Protein AF-F9UBB1-F1 (afdb_monomer_lite)

Foldseek 3Di:
DDDDPVRLVVVLVVDDAPVNLLSCCCVQFVDDSVQSVPFDPVQQDPPQQWGWRACPDPRDIDITGHDPVSSVSSVVVVD

Radius of gyration: 12.77 Å; chains: 1; bounding box: 33×28×31 Å

pLDDT: mean 91.12, std 6.45, range [61.88, 96.94]

Organism: NCBI:txid768671

InterPro domains:
  IPR002104 Integrase, catalytic domain [PF00589] (6-72)
  IPR002104 Integrase, catalytic domain [PS51898] (1-79)
  IPR011010 DNA breaking-rejoining enzyme, catalytic core [SSF56349] (2-77)
  IPR013762 Integrase-like, catalytic domain superfamily [G3DSA:1.10.443.10] (1-79)

Structure (mmCIF, N/CA/C/O backbone):
data_AF-F9UBB1-F1
#
_entry.id   AF-F9UBB1-F1
#
loop_
_atom_site.group_PDB
_atom_site.id
_atom_site.type_symbol
_atom_site.label_atom_id
_atom_site.label_alt_id
_atom_site.label_comp_id
_atom_site.label_asym_id
_atom_site.label_entity_id
_atom_site.label_seq_id
_atom_site.pdbx_PDB_ins_code
_atom_site.Cartn_x
_atom_site.Cartn_y
_atom_site.Cartn_z
_atom_site.occupancy
_atom_site.B_iso_or_equiv
_atom_site.auth_seq_id
_atom_site.auth_comp_id
_atom_site.auth_asym_id
_atom_site.auth_atom_id
_atom_site.pdbx_PDB_model_num
ATOM 1 N N . MET A 1 1 ? 0.404 14.795 13.465 1.00 61.88 1 MET A N 1
ATOM 2 C CA . MET A 1 1 ? -0.764 14.089 14.033 1.00 61.88 1 MET A CA 1
ATOM 3 C C . MET A 1 1 ? -1.001 12.838 13.209 1.00 61.88 1 MET A C 1
ATOM 5 O O . MET A 1 1 ? -0.866 12.912 11.995 1.00 61.88 1 MET A O 1
ATOM 9 N N . VAL A 1 2 ? -1.272 11.706 13.852 1.00 85.50 2 VAL A N 1
ATOM 10 C CA . VAL A 1 2 ? -1.587 10.429 13.191 1.00 85.50 2 VAL A CA 1
ATOM 11 C C . VAL A 1 2 ? -2.949 9.986 13.711 1.00 85.50 2 VAL A C 1
ATOM 13 O O . VAL A 1 2 ? -3.187 10.100 14.911 1.00 85.50 2 VAL A O 1
ATOM 16 N N . LEU A 1 3 ? -3.829 9.522 12.821 1.00 90.00 3 LEU A N 1
ATOM 17 C CA . LEU A 1 3 ? -5.139 8.991 13.200 1.00 90.00 3 LEU A CA 1
ATOM 18 C C . LEU A 1 3 ? -4.976 7.685 13.986 1.00 90.00 3 LEU A C 1
ATOM 20 O O . LEU A 1 3 ? -4.146 6.835 13.649 1.00 90.00 3 LEU A O 1
ATOM 24 N N . SER A 1 4 ? -5.793 7.499 15.015 1.00 95.12 4 SER A N 1
ATOM 25 C CA . SER A 1 4 ? -5.924 6.221 15.706 1.00 95.12 4 SER A CA 1
ATOM 26 C C . SER A 1 4 ? -6.551 5.166 14.789 1.00 95.12 4 SER A C 1
ATOM 28 O O . SER A 1 4 ? -7.252 5.472 13.824 1.00 95.12 4 SER A O 1
ATOM 30 N N . ARG A 1 5 ? -6.353 3.884 15.117 1.00 92.31 5 ARG A N 1
ATOM 31 C CA . ARG A 1 5 ? -6.963 2.775 14.360 1.00 92.31 5 ARG A CA 1
ATOM 32 C C . ARG A 1 5 ? -8.492 2.879 14.293 1.00 92.31 5 ARG A C 1
ATOM 34 O O . ARG A 1 5 ? -9.069 2.546 13.266 1.00 92.31 5 ARG A O 1
ATOM 41 N N . GLY A 1 6 ? -9.128 3.356 15.366 1.00 96.00 6 GLY A N 1
ATOM 42 C CA . GLY A 1 6 ? -10.578 3.548 15.413 1.00 96.00 6 GLY A CA 1
ATOM 43 C C . GLY A 1 6 ? -11.061 4.673 14.496 1.00 96.00 6 GLY A C 1
ATOM 44 O O . GLY A 1 6 ? -12.082 4.522 13.835 1.00 96.00 6 GLY A O 1
ATOM 45 N N . GLU A 1 7 ? -10.314 5.774 14.399 1.00 95.06 7 GLU A N 1
ATOM 46 C CA . GLU A 1 7 ? -10.638 6.872 13.477 1.00 95.06 7 GLU A CA 1
ATOM 47 C C . GLU A 1 7 ? -10.467 6.455 12.016 1.00 95.06 7 GLU A C 1
ATOM 49 O O . GLU A 1 7 ? -11.314 6.780 11.189 1.00 95.06 7 GLU A O 1
ATOM 54 N N . VAL A 1 8 ? -9.420 5.686 11.701 1.00 94.06 8 VAL A N 1
ATOM 55 C CA . VAL A 1 8 ? -9.224 5.148 10.346 1.00 94.06 8 VAL A CA 1
ATOM 56 C C . VAL A 1 8 ? -10.349 4.188 9.962 1.00 94.06 8 VAL A C 1
ATOM 58 O O . VAL A 1 8 ? -10.839 4.259 8.839 1.00 94.06 8 VAL A O 1
ATOM 61 N N . ALA A 1 9 ? -10.781 3.317 10.879 1.00 93.62 9 ALA A N 1
ATOM 62 C CA . ALA A 1 9 ? -11.896 2.406 10.626 1.00 93.62 9 ALA A CA 1
ATOM 63 C C . ALA A 1 9 ? -13.184 3.177 10.299 1.00 93.62 9 ALA A C 1
ATOM 65 O O . ALA A 1 9 ? -13.776 2.951 9.248 1.00 93.62 9 ALA A O 1
ATOM 66 N N . ARG A 1 10 ? -13.543 4.166 11.129 1.00 96.12 10 ARG A N 1
ATOM 67 C CA . ARG A 1 10 ? -14.713 5.028 10.890 1.00 96.12 10 ARG A CA 1
ATOM 68 C C . ARG A 1 10 ? -14.615 5.803 9.579 1.00 96.12 10 ARG A C 1
ATOM 70 O O . ARG A 1 10 ? -15.621 5.981 8.911 1.00 96.12 10 ARG A O 1
ATOM 77 N N . LEU A 1 11 ? -13.421 6.268 9.206 1.00 94.50 11 LEU A N 1
ATOM 78 C CA . LEU A 1 11 ? -13.209 6.946 7.928 1.00 94.50 11 LEU A CA 1
ATOM 79 C C . LEU A 1 11 ? -13.468 6.002 6.749 1.00 94.50 11 LEU A C 1
ATOM 81 O O . LEU A 1 11 ? -14.163 6.382 5.814 1.00 94.50 11 LEU A O 1
ATOM 85 N N . LEU A 1 12 ? -12.921 4.784 6.793 1.00 94.06 12 LEU A N 1
ATOM 86 C CA . LEU A 1 12 ? -13.101 3.792 5.730 1.00 94.06 12 LEU A CA 1
ATOM 87 C C . LEU A 1 12 ? -14.564 3.350 5.590 1.00 94.06 12 LEU A C 1
ATOM 89 O O . LEU A 1 12 ? -15.016 3.156 4.470 1.00 94.06 12 LEU A O 1
ATOM 93 N N . GLU A 1 13 ? -15.310 3.259 6.693 1.00 95.94 13 GLU A N 1
ATOM 94 C CA . GLU A 1 13 ? -16.745 2.923 6.701 1.00 95.94 13 GLU A CA 1
ATOM 95 C C . GLU A 1 13 ? -17.640 3.967 6.014 1.00 95.94 13 GLU A C 1
ATOM 97 O O . GLU A 1 13 ? -18.783 3.665 5.689 1.00 95.94 13 GLU A O 1
ATOM 102 N N . GLN A 1 14 ? -17.158 5.198 5.820 1.00 96.94 14 GLN A N 1
ATOM 103 C CA . GLN A 1 14 ? -17.903 6.271 5.145 1.00 96.94 14 GLN A CA 1
ATOM 104 C C . GLN A 1 14 ? -17.534 6.416 3.663 1.00 96.94 14 GLN A C 1
ATOM 106 O O . GLN A 1 14 ? -18.015 7.331 2.993 1.00 96.94 14 GLN A O 1
ATOM 111 N N . LEU A 1 15 ? -16.635 5.571 3.158 1.00 95.62 15 LEU A N 1
ATOM 112 C CA . LEU A 1 15 ? -16.171 5.608 1.779 1.00 95.62 15 LEU A CA 1
ATOM 113 C C . LEU A 1 15 ? -16.658 4.368 1.039 1.00 95.62 15 LEU A C 1
ATOM 115 O O . LEU A 1 15 ? -16.581 3.261 1.557 1.00 95.62 15 LEU A O 1
ATOM 119 N N . ASP A 1 16 ? -17.023 4.550 -0.225 1.00 93.88 16 ASP A N 1
ATOM 120 C CA . ASP A 1 16 ? -17.397 3.466 -1.129 1.00 93.88 16 ASP A CA 1
ATOM 121 C C . ASP A 1 16 ? -16.567 3.511 -2.416 1.00 93.88 16 ASP A C 1
ATOM 123 O O . ASP A 1 16 ? -15.926 4.518 -2.736 1.00 93.88 16 ASP A O 1
ATOM 127 N N . GLY A 1 17 ? -16.568 2.407 -3.167 1.00 93.44 17 GLY A N 1
A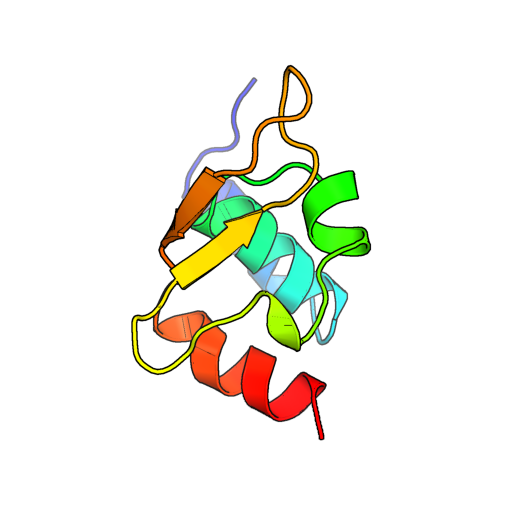TOM 128 C CA . GLY A 1 17 ? -15.963 2.323 -4.498 1.00 93.44 17 GLY A CA 1
ATOM 129 C C . GLY A 1 17 ? -14.473 2.694 -4.539 1.00 93.44 17 GLY A C 1
ATOM 130 O O . GLY A 1 17 ? -13.670 2.243 -3.719 1.00 93.44 17 GLY A O 1
ATOM 131 N N . MET A 1 18 ? -14.088 3.512 -5.524 1.00 92.56 18 MET A N 1
ATOM 132 C CA . MET A 1 18 ? -12.688 3.898 -5.743 1.00 92.56 18 MET A CA 1
ATOM 133 C C . MET A 1 18 ? -12.087 4.722 -4.583 1.00 92.56 18 MET A C 1
ATOM 135 O O . MET A 1 18 ? -10.980 4.390 -4.156 1.00 92.56 18 MET A O 1
ATOM 139 N N . PRO A 1 19 ? -12.774 5.730 -4.000 1.00 94.69 19 PRO A N 1
ATOM 140 C C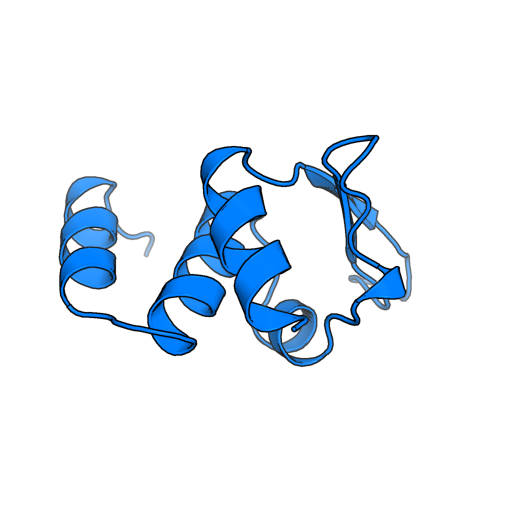A . PRO A 1 19 ? -12.288 6.424 -2.803 1.00 94.69 19 PRO A CA 1
ATOM 141 C C . PRO A 1 19 ? -11.966 5.498 -1.624 1.00 94.69 19 PRO A C 1
ATOM 143 O O . PRO A 1 19 ? -10.930 5.680 -0.973 1.00 94.69 19 PRO A O 1
ATOM 146 N N . HIS A 1 20 ? -12.801 4.481 -1.373 1.00 95.44 20 HIS A N 1
ATOM 147 C CA . HIS A 1 20 ? -12.499 3.464 -0.364 1.00 95.44 20 HIS A CA 1
ATOM 148 C C . HIS A 1 20 ? -11.219 2.715 -0.738 1.00 95.44 20 HIS A C 1
ATOM 150 O O . HIS A 1 20 ? -10.314 2.582 0.089 1.00 95.44 20 HIS A O 1
ATOM 156 N N . LEU A 1 21 ? -11.130 2.197 -1.967 1.00 94.06 21 LEU A N 1
A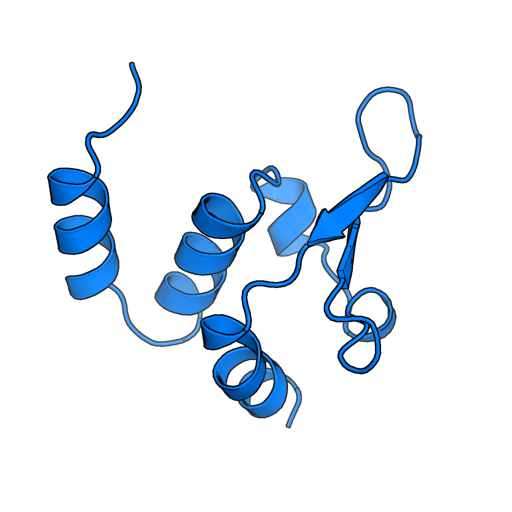TOM 157 C CA . LEU A 1 21 ? -9.987 1.399 -2.410 1.00 94.06 21 LEU A CA 1
ATOM 158 C C . LEU A 1 21 ? -8.671 2.180 -2.305 1.00 94.06 21 LEU A C 1
ATOM 160 O O . LEU A 1 21 ? -7.695 1.677 -1.749 1.00 94.06 21 LEU A O 1
ATOM 164 N N . MET A 1 22 ? -8.664 3.432 -2.764 1.00 95.00 22 MET A N 1
ATOM 165 C CA . MET A 1 22 ? -7.505 4.320 -2.681 1.00 95.00 22 MET A CA 1
ATOM 166 C C . MET A 1 22 ? -7.110 4.601 -1.229 1.00 95.00 22 MET A C 1
ATOM 168 O O . MET A 1 22 ? -5.941 4.469 -0.874 1.00 95.00 22 MET A O 1
ATOM 172 N N . THR A 1 23 ? -8.067 4.935 -0.362 1.00 95.44 23 THR A N 1
ATOM 173 C CA . THR A 1 23 ? -7.785 5.205 1.060 1.00 95.44 23 THR A CA 1
ATOM 174 C C . THR A 1 23 ? -7.235 3.968 1.766 1.00 95.44 23 THR A C 1
ATOM 176 O O . THR A 1 23 ? -6.270 4.058 2.528 1.00 95.44 23 THR A O 1
ATOM 179 N N . ALA A 1 24 ? -7.788 2.793 1.465 1.00 94.94 24 ALA A N 1
ATOM 180 C CA . ALA A 1 24 ? -7.316 1.533 2.017 1.00 94.94 24 ALA A CA 1
ATOM 181 C C . ALA A 1 24 ? -5.906 1.170 1.517 1.00 94.94 24 ALA A C 1
ATOM 183 O O . ALA A 1 24 ? -5.101 0.665 2.300 1.00 94.94 24 ALA A O 1
ATOM 184 N N . LEU A 1 25 ? -5.571 1.473 0.257 1.00 94.56 25 LEU A N 1
ATOM 185 C CA . LEU A 1 25 ? -4.216 1.313 -0.282 1.00 94.56 25 LEU A CA 1
ATOM 186 C C . LEU A 1 25 ? -3.218 2.250 0.394 1.00 94.56 25 LEU A C 1
ATOM 188 O O . LEU A 1 25 ? -2.161 1.796 0.833 1.00 94.56 25 LEU A O 1
ATOM 192 N N . LEU A 1 26 ? -3.558 3.534 0.527 1.00 94.44 26 LEU A N 1
ATOM 193 C CA . LEU A 1 26 ? -2.720 4.523 1.210 1.00 94.44 26 LEU A CA 1
ATOM 194 C C . LEU A 1 26 ? -2.422 4.092 2.649 1.00 94.44 26 LEU A C 1
ATOM 196 O O . LEU A 1 26 ? -1.266 4.103 3.074 1.00 94.44 26 LEU A O 1
ATOM 200 N N . TYR A 1 27 ? -3.448 3.646 3.376 1.00 93.56 27 TYR A N 1
ATOM 201 C CA . TYR A 1 27 ? -3.296 3.173 4.748 1.00 93.56 27 TYR A CA 1
ATOM 202 C C . TYR A 1 27 ? -2.519 1.852 4.843 1.00 93.56 27 TYR A C 1
ATOM 204 O O . TYR A 1 27 ? -1.615 1.725 5.666 1.00 93.56 27 TYR A O 1
ATOM 212 N N . GLY A 1 28 ? -2.851 0.869 4.002 1.00 91.81 28 GLY A N 1
ATOM 213 C CA . GLY A 1 28 ? -2.301 -0.485 4.083 1.00 91.81 28 GLY A CA 1
ATOM 214 C C . GLY A 1 28 ? -0.861 -0.620 3.588 1.00 91.81 28 GLY A C 1
ATOM 215 O O . GLY A 1 28 ? -0.153 -1.521 4.027 1.00 91.81 28 GLY A O 1
ATOM 216 N N . THR A 1 29 ? -0.421 0.268 2.695 1.00 91.88 29 THR A N 1
ATOM 217 C CA . THR A 1 29 ? 0.917 0.207 2.077 1.00 91.88 29 THR A CA 1
ATOM 218 C C . THR A 1 29 ? 1.846 1.336 2.523 1.00 91.88 29 THR A C 1
ATOM 220 O O . THR A 1 29 ? 3.054 1.270 2.294 1.00 91.88 29 THR A O 1
ATOM 223 N N . GLY A 1 30 ? 1.298 2.399 3.126 1.00 90.75 30 GLY A N 1
ATOM 224 C CA . GLY A 1 30 ? 2.050 3.603 3.479 1.00 90.75 30 GLY A CA 1
ATOM 225 C C . GLY A 1 30 ? 2.559 4.396 2.269 1.00 90.75 30 GLY A C 1
ATOM 226 O O . GLY A 1 30 ? 3.483 5.202 2.412 1.00 90.75 30 GLY A O 1
ATOM 227 N N . MET A 1 31 ? 2.013 4.160 1.069 1.00 92.19 31 MET A N 1
ATOM 228 C CA . MET A 1 31 ? 2.342 4.956 -0.113 1.00 92.19 31 MET A CA 1
ATOM 229 C C . MET A 1 31 ? 1.735 6.363 -0.031 1.00 92.19 31 MET A C 1
ATOM 231 O O . MET A 1 31 ? 0.765 6.621 0.680 1.00 92.19 31 MET A O 1
ATOM 235 N N . ARG A 1 32 ? 2.325 7.306 -0.758 1.00 91.62 32 ARG A N 1
ATOM 2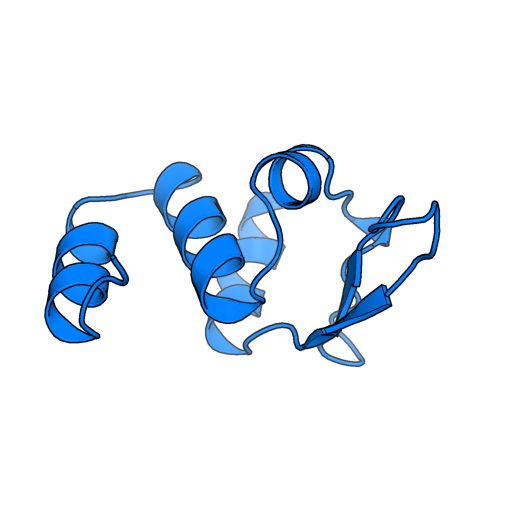36 C CA . ARG A 1 32 ? 1.862 8.693 -0.847 1.00 91.62 32 ARG A CA 1
ATOM 237 C C . ARG A 1 32 ? 0.686 8.794 -1.810 1.00 91.62 32 ARG A C 1
ATOM 239 O O . ARG A 1 32 ? 0.574 8.010 -2.747 1.00 91.62 32 ARG A O 1
ATOM 246 N N . LEU A 1 33 ? -0.119 9.846 -1.657 1.00 92.06 33 LEU A N 1
ATOM 247 C CA . LEU A 1 33 ? -1.265 10.113 -2.534 1.00 92.06 33 LEU A CA 1
ATOM 248 C C . LEU A 1 33 ? -0.895 10.056 -4.024 1.00 92.06 33 LEU A C 1
ATOM 250 O O . LEU A 1 33 ? -1.537 9.350 -4.793 1.00 92.06 33 LEU A O 1
ATOM 254 N N . MET A 1 34 ? 0.183 10.741 -4.418 1.00 91.94 34 MET A N 1
ATOM 255 C CA . MET A 1 34 ? 0.613 10.772 -5.820 1.00 91.94 34 MET A CA 1
ATOM 256 C C . MET A 1 34 ? 1.139 9.429 -6.333 1.00 91.94 34 MET A C 1
ATOM 258 O O . MET A 1 34 ? 1.047 9.175 -7.529 1.00 91.94 34 MET A O 1
ATOM 262 N N . GLU A 1 35 ? 1.666 8.576 -5.453 1.00 93.25 35 GLU A N 1
ATOM 263 C CA . GLU A 1 35 ? 2.090 7.217 -5.807 1.00 93.25 35 GLU A CA 1
ATOM 264 C C . GLU A 1 35 ? 0.856 6.339 -6.072 1.00 93.25 35 GLU A C 1
ATOM 266 O O . GLU A 1 35 ? 0.808 5.644 -7.080 1.00 93.25 35 GLU A O 1
ATOM 271 N N . CYS A 1 36 ? -0.184 6.453 -5.237 1.00 93.44 36 CYS A N 1
ATOM 272 C CA . CYS A 1 36 ? -1.453 5.744 -5.427 1.00 93.44 36 CYS A CA 1
ATOM 273 C C . CYS A 1 36 ? -2.192 6.187 -6.698 1.00 93.44 36 CYS A C 1
ATOM 275 O O . CYS A 1 36 ? -2.705 5.352 -7.431 1.00 93.44 36 CYS A O 1
ATOM 277 N N . VAL A 1 37 ? -2.245 7.494 -6.976 1.00 92.19 37 VAL A N 1
ATOM 278 C CA . VAL A 1 37 ? -2.933 8.044 -8.162 1.00 92.19 37 VAL A CA 1
ATOM 279 C C . VAL A 1 37 ? -2.242 7.637 -9.467 1.00 92.19 37 VAL A C 1
ATOM 281 O O . VAL A 1 37 ? -2.894 7.509 -10.497 1.00 92.19 37 VAL A O 1
ATOM 284 N N . ARG A 1 38 ? -0.918 7.450 -9.443 1.00 91.81 38 ARG A N 1
ATOM 285 C CA . ARG A 1 38 ? -0.122 7.069 -10.621 1.00 91.81 38 ARG A CA 1
ATOM 286 C C . ARG A 1 38 ? 0.100 5.564 -10.748 1.00 91.81 38 ARG A C 1
ATOM 288 O O . ARG A 1 38 ? 0.787 5.149 -11.681 1.00 91.81 38 ARG A O 1
ATOM 295 N N . LEU A 1 39 ? -0.441 4.775 -9.821 1.00 93.06 39 LEU A N 1
ATOM 296 C CA . LEU A 1 39 ? -0.276 3.331 -9.800 1.00 93.06 39 LEU A CA 1
ATOM 297 C C . LEU A 1 39 ? -0.834 2.719 -11.088 1.00 93.06 39 LEU A C 1
ATOM 299 O O . LEU A 1 39 ? -1.958 3.017 -11.494 1.00 93.06 39 LEU A O 1
ATOM 303 N N . ARG A 1 40 ? -0.050 1.854 -11.729 1.00 92.81 40 ARG A N 1
ATOM 304 C CA . ARG A 1 40 ? -0.457 1.152 -12.949 1.00 92.81 40 ARG A CA 1
ATOM 305 C C . ARG A 1 40 ? -0.749 -0.306 -12.633 1.00 92.81 40 ARG A C 1
ATOM 307 O O . ARG A 1 40 ? -0.153 -0.882 -11.730 1.00 92.81 40 ARG A O 1
ATOM 314 N N . VAL A 1 41 ? -1.603 -0.930 -13.442 1.00 92.81 41 VAL A N 1
ATOM 315 C CA . VAL A 1 41 ? -1.949 -2.357 -13.308 1.00 92.81 41 VAL A CA 1
ATOM 316 C C . VAL A 1 41 ? -0.699 -3.246 -13.303 1.00 92.81 41 VAL A C 1
ATOM 318 O O . VAL A 1 41 ? -0.586 -4.140 -12.477 1.00 92.81 41 VAL A O 1
ATOM 321 N N . GLN A 1 42 ? 0.278 -2.944 -14.163 1.00 93.56 42 GLN A N 1
ATOM 322 C CA . GLN A 1 42 ? 1.556 -3.665 -14.265 1.00 93.56 42 GLN A CA 1
ATOM 323 C C . GLN A 1 42 ? 2.449 -3.580 -13.016 1.00 93.56 42 GLN A C 1
ATOM 325 O O . GLN A 1 42 ? 3.406 -4.339 -12.901 1.00 93.56 42 GLN A O 1
ATOM 330 N N . ASP A 1 43 ? 2.189 -2.624 -12.123 1.00 94.19 43 ASP A N 1
ATOM 331 C CA . ASP A 1 43 ? 2.970 -2.432 -10.904 1.00 94.19 43 ASP A CA 1
ATOM 332 C C . ASP A 1 43 ? 2.404 -3.250 -9.731 1.00 94.19 43 ASP A C 1
ATOM 334 O O . ASP A 1 43 ? 3.027 -3.308 -8.670 1.00 94.19 43 ASP A O 1
ATOM 338 N N . VAL A 1 44 ? 1.236 -3.882 -9.908 1.00 94.69 44 VAL A N 1
ATOM 339 C CA . VAL A 1 44 ? 0.596 -4.749 -8.916 1.00 94.69 44 VAL A CA 1
ATOM 340 C C . VAL A 1 44 ? 0.868 -6.205 -9.269 1.00 94.69 44 VAL A C 1
ATOM 342 O O . VAL A 1 44 ? 0.417 -6.716 -10.292 1.00 94.69 44 VAL A O 1
ATOM 345 N N . ASP A 1 45 ? 1.583 -6.884 -8.385 1.00 94.38 45 ASP A N 1
ATOM 346 C CA . ASP A 1 45 ? 1.949 -8.282 -8.530 1.00 94.38 45 ASP A CA 1
ATOM 347 C C . ASP A 1 45 ? 1.150 -9.119 -7.527 1.00 94.38 45 ASP A C 1
ATOM 349 O O . ASP A 1 45 ? 1.455 -9.188 -6.331 1.00 94.38 45 ASP A O 1
ATOM 353 N N . PHE A 1 46 ? 0.079 -9.733 -8.028 1.00 92.38 46 PHE A N 1
ATOM 354 C CA . PHE A 1 46 ? -0.816 -10.567 -7.229 1.00 92.38 46 PHE A CA 1
ATOM 355 C C . PHE A 1 46 ? -0.194 -11.913 -6.845 1.00 92.38 46 PHE A C 1
ATOM 357 O O . PHE A 1 46 ? -0.556 -12.466 -5.812 1.00 92.38 46 PHE A O 1
ATOM 364 N N . GLN A 1 47 ? 0.767 -12.423 -7.623 1.00 92.44 47 GLN A N 1
ATOM 365 C CA . GLN A 1 47 ? 1.430 -13.695 -7.330 1.00 92.44 47 GLN A CA 1
ATOM 366 C C . GLN A 1 47 ? 2.352 -13.565 -6.115 1.00 92.44 47 GLN A C 1
ATOM 368 O O . GLN A 1 47 ? 2.367 -14.435 -5.245 1.00 92.44 47 GLN A O 1
ATOM 373 N N . TYR A 1 48 ? 3.107 -12.469 -6.046 1.00 93.88 48 TYR A N 1
ATOM 374 C CA . TYR A 1 48 ? 4.017 -12.188 -4.935 1.00 93.88 48 TYR A CA 1
ATOM 375 C C . TYR A 1 48 ? 3.390 -11.298 -3.848 1.00 93.88 48 TYR A C 1
ATOM 377 O O . TYR A 1 48 ? 4.058 -10.971 -2.868 1.00 93.88 48 TYR A O 1
ATOM 385 N N . HIS A 1 49 ? 2.111 -10.927 -3.989 1.00 93.69 49 HIS A N 1
ATOM 386 C CA . HIS A 1 49 ? 1.385 -9.997 -3.115 1.00 93.69 49 HIS A CA 1
ATOM 387 C C . HIS A 1 49 ? 2.192 -8.728 -2.803 1.00 93.69 49 HIS A C 1
ATOM 389 O O . HIS A 1 49 ? 2.392 -8.353 -1.641 1.00 93.69 49 HIS A O 1
ATOM 395 N N . GLN A 1 50 ? 2.635 -8.040 -3.849 1.00 95.50 50 GLN A N 1
ATOM 396 C CA . GLN A 1 50 ? 3.462 -6.846 -3.728 1.00 95.50 50 GLN A CA 1
ATOM 397 C C . GLN A 1 50 ? 3.063 -5.769 -4.738 1.00 95.50 50 GLN A C 1
ATOM 399 O O . GLN A 1 50 ? 2.472 -6.051 -5.778 1.00 95.50 50 GLN A O 1
ATOM 404 N N . ILE A 1 51 ? 3.391 -4.520 -4.422 1.00 95.62 51 ILE A N 1
ATOM 405 C CA . ILE A 1 51 ? 3.209 -3.373 -5.311 1.00 95.62 51 ILE A CA 1
ATOM 406 C C . ILE A 1 51 ? 4.556 -2.684 -5.498 1.00 95.62 51 ILE A C 1
ATOM 408 O O . ILE A 1 51 ? 5.248 -2.372 -4.524 1.00 95.62 51 ILE A O 1
ATOM 412 N N . VAL A 1 52 ? 4.913 -2.411 -6.748 1.00 95.31 52 VAL A N 1
ATOM 413 C CA . VAL A 1 52 ? 6.087 -1.616 -7.105 1.00 95.31 52 VAL A CA 1
ATOM 414 C C . VAL A 1 52 ? 5.696 -0.142 -7.128 1.00 95.31 52 VAL A C 1
ATOM 416 O O . VAL A 1 52 ? 5.004 0.334 -8.022 1.00 95.31 52 VAL A O 1
ATOM 419 N N . VAL A 1 53 ? 6.157 0.613 -6.139 1.00 92.81 53 VAL A N 1
ATOM 420 C CA . VAL A 1 53 ? 5.975 2.063 -6.100 1.00 92.81 53 VAL A CA 1
ATOM 421 C C . VAL A 1 53 ? 7.118 2.720 -6.861 1.00 92.81 53 VAL A C 1
ATOM 423 O O . VAL A 1 53 ? 8.254 2.748 -6.375 1.00 92.81 53 VAL A O 1
ATOM 426 N N . ARG A 1 54 ? 6.803 3.249 -8.044 1.00 88.44 54 ARG A N 1
ATOM 427 C CA . ARG A 1 54 ? 7.753 3.963 -8.904 1.00 88.44 54 ARG A CA 1
ATOM 428 C C . ARG A 1 54 ? 7.983 5.396 -8.454 1.00 88.44 54 ARG A C 1
ATOM 430 O O . ARG A 1 54 ? 7.120 5.995 -7.812 1.00 88.44 54 ARG A O 1
ATOM 437 N N . ASP A 1 55 ? 9.140 5.942 -8.819 1.00 79.75 55 ASP A N 1
ATOM 438 C CA . ASP A 1 55 ? 9.508 7.343 -8.563 1.00 79.75 55 ASP A CA 1
ATOM 439 C C . ASP A 1 55 ? 9.412 7.733 -7.078 1.00 79.75 55 ASP A C 1
ATOM 441 O O . ASP A 1 55 ? 9.029 8.849 -6.707 1.00 79.75 55 ASP A O 1
ATOM 445 N N . GLY A 1 56 ? 9.782 6.799 -6.197 1.00 71.06 56 GLY A N 1
ATOM 446 C CA . GLY A 1 56 ? 9.901 7.062 -4.770 1.00 71.06 56 GLY A CA 1
ATOM 447 C C . GLY A 1 56 ? 10.928 8.160 -4.470 1.00 71.06 56 GLY A C 1
ATOM 448 O O . GLY A 1 56 ? 11.637 8.675 -5.338 1.00 71.06 56 GLY A O 1
ATOM 449 N N . LYS A 1 57 ? 11.043 8.546 -3.193 1.00 71.06 57 LYS A N 1
ATOM 450 C CA . LYS A 1 57 ? 11.998 9.583 -2.759 1.00 71.06 57 LYS A CA 1
ATOM 451 C C . LYS A 1 57 ? 13.411 9.280 -3.294 1.00 71.06 57 LYS A C 1
ATOM 453 O O . LYS A 1 57 ? 13.970 8.233 -2.990 1.00 71.06 57 LYS A O 1
ATOM 458 N N . GLY A 1 58 ? 13.987 10.225 -4.040 1.00 77.50 58 GLY A N 1
ATOM 459 C CA . GLY A 1 58 ? 15.303 10.059 -4.666 1.00 77.50 58 GLY A CA 1
ATOM 460 C C . GLY A 1 58 ? 15.287 9.291 -5.991 1.00 77.50 58 GLY A C 1
ATOM 461 O O . GLY A 1 58 ? 16.333 8.775 -6.367 1.00 77.50 58 GLY A O 1
ATOM 462 N N . GLN A 1 59 ? 14.130 9.210 -6.666 1.00 75.31 59 GLN A N 1
ATOM 463 C CA . GLN A 1 59 ? 13.938 8.499 -7.942 1.00 75.31 59 GLN A CA 1
ATOM 464 C C . GLN A 1 59 ? 14.288 7.009 -7.852 1.00 75.31 59 GLN A C 1
ATOM 466 O O . GLN A 1 59 ? 14.836 6.418 -8.779 1.00 75.31 59 GLN A O 1
ATOM 471 N N . LYS A 1 60 ? 14.008 6.403 -6.695 1.00 82.88 60 LYS A N 1
ATOM 472 C CA . LYS A 1 60 ? 14.202 4.972 -6.477 1.00 82.88 60 LYS A CA 1
ATOM 473 C C . LYS A 1 60 ? 12.860 4.288 -6.334 1.00 82.88 60 LYS A C 1
ATOM 475 O O . LYS A 1 60 ? 12.025 4.710 -5.528 1.00 82.88 60 LYS A O 1
ATOM 480 N N . ASP A 1 61 ? 12.707 3.209 -7.080 1.00 89.81 61 ASP A N 1
ATOM 481 C CA . ASP A 1 61 ? 11.590 2.296 -6.928 1.00 89.81 61 ASP A CA 1
ATOM 482 C C . ASP A 1 61 ? 11.699 1.580 -5.579 1.00 89.81 61 ASP A C 1
ATOM 484 O O . ASP A 1 61 ? 12.793 1.305 -5.072 1.00 89.81 61 ASP A O 1
ATOM 488 N N . ARG A 1 62 ? 10.549 1.281 -4.981 1.00 92.25 62 ARG A N 1
ATOM 489 C CA . ARG A 1 62 ? 10.475 0.428 -3.795 1.00 92.25 62 ARG A CA 1
ATOM 490 C C . ARG A 1 62 ? 9.316 -0.538 -3.911 1.00 92.25 62 ARG A C 1
ATOM 492 O O . ARG A 1 62 ? 8.307 -0.235 -4.540 1.00 92.25 62 ARG A O 1
ATOM 499 N N . VAL A 1 63 ? 9.446 -1.665 -3.234 1.00 94.06 63 VAL A N 1
ATOM 500 C CA . VAL A 1 63 ? 8.379 -2.652 -3.122 1.00 94.06 63 VAL A CA 1
ATOM 501 C C . VAL A 1 63 ? 7.662 -2.450 -1.793 1.00 94.06 63 VAL A C 1
ATOM 503 O O . VAL A 1 63 ? 8.305 -2.287 -0.754 1.00 94.06 63 VAL A O 1
ATOM 506 N N . VAL A 1 64 ? 6.333 -2.439 -1.827 1.00 94.31 64 VAL A N 1
ATOM 507 C CA . VAL A 1 64 ? 5.476 -2.440 -0.635 1.00 94.31 64 VAL A CA 1
ATOM 508 C C . VAL A 1 64 ? 4.581 -3.681 -0.655 1.00 94.31 64 VAL A C 1
ATOM 510 O O . VAL A 1 64 ? 4.190 -4.127 -1.735 1.00 94.31 64 VAL A O 1
ATOM 513 N N . PRO A 1 65 ? 4.248 -4.268 0.505 1.00 94.31 65 PRO A N 1
ATOM 514 C CA . PRO A 1 65 ? 3.362 -5.425 0.551 1.00 94.31 65 PRO A CA 1
ATOM 515 C C . PRO A 1 65 ? 1.948 -5.040 0.097 1.00 94.31 65 PRO A C 1
ATOM 517 O O . PRO A 1 65 ? 1.421 -4.012 0.521 1.00 94.31 65 PRO A O 1
ATOM 520 N N . LEU A 1 66 ? 1.317 -5.882 -0.725 1.00 94.56 66 LEU A N 1
ATOM 521 C CA . LEU A 1 66 ? -0.106 -5.793 -1.052 1.00 94.56 66 LEU A CA 1
ATOM 522 C C . LEU A 1 66 ? -0.912 -6.479 0.065 1.00 94.56 66 LEU A C 1
ATOM 524 O O . LEU A 1 66 ? -0.788 -7.692 0.256 1.00 94.56 66 LEU A O 1
ATOM 528 N N . PRO A 1 67 ? -1.777 -5.763 0.804 1.00 92.00 67 PRO A N 1
ATOM 529 C CA . PRO A 1 67 ? -2.647 -6.404 1.779 1.00 92.00 67 PRO A CA 1
ATOM 530 C C . PRO A 1 67 ? -3.620 -7.364 1.083 1.00 92.00 67 PRO A C 1
ATOM 532 O O . PRO A 1 67 ? -4.394 -6.939 0.229 1.00 92.00 67 PRO A O 1
ATOM 535 N N . LYS A 1 68 ? -3.661 -8.636 1.505 1.00 90.69 68 LYS A N 1
ATOM 536 C CA . LYS A 1 68 ? -4.541 -9.672 0.915 1.00 90.69 68 LYS A CA 1
ATOM 537 C C . LYS A 1 68 ? -6.014 -9.262 0.810 1.00 90.69 68 LYS A C 1
ATOM 539 O O . LYS A 1 68 ? -6.705 -9.649 -0.120 1.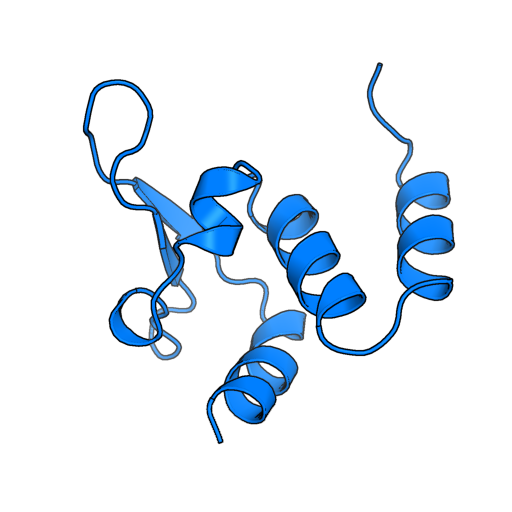00 90.69 68 LYS A O 1
ATOM 544 N N . ARG A 1 69 ? -6.505 -8.442 1.747 1.00 91.50 69 ARG A N 1
ATOM 545 C CA . ARG A 1 69 ? -7.891 -7.936 1.732 1.00 91.50 69 ARG A CA 1
ATOM 546 C C . ARG A 1 69 ? -8.200 -7.031 0.532 1.00 91.50 69 ARG A C 1
ATOM 548 O O . ARG A 1 69 ? -9.364 -6.876 0.194 1.00 91.50 69 ARG A O 1
ATOM 555 N N . LEU A 1 70 ? -7.183 -6.426 -0.084 1.00 92.19 70 LEU A N 1
ATOM 556 C CA . LEU A 1 70 ? -7.333 -5.501 -1.210 1.00 92.19 70 LEU A CA 1
ATOM 557 C C . LEU A 1 70 ? -7.169 -6.177 -2.572 1.00 92.19 70 LEU A C 1
ATOM 559 O O . LEU A 1 70 ? -7.475 -5.556 -3.582 1.00 92.19 70 LEU A O 1
ATOM 563 N N . GLU A 1 71 ? -6.753 -7.441 -2.613 1.00 92.62 71 GLU A N 1
ATOM 564 C CA . GLU A 1 71 ? -6.552 -8.192 -3.855 1.00 92.62 71 GLU A CA 1
ATOM 565 C C . GLU A 1 71 ? -7.839 -8.347 -4.672 1.00 92.62 71 GLU A C 1
ATOM 567 O O . GLU A 1 71 ? -7.857 -8.029 -5.862 1.00 92.62 71 GLU A O 1
ATOM 572 N N . GLN A 1 72 ? -8.933 -8.774 -4.035 1.00 92.81 72 GLN A N 1
ATOM 573 C CA . GLN A 1 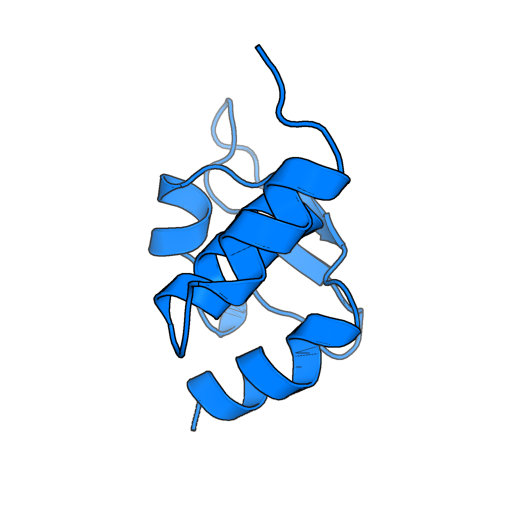72 ? -10.229 -8.896 -4.705 1.00 92.81 72 GLN A CA 1
ATOM 574 C C . GLN A 1 72 ? -10.760 -7.536 -5.203 1.00 92.81 72 GLN A C 1
ATOM 576 O O . GLN A 1 72 ? -11.069 -7.442 -6.392 1.00 92.81 72 GLN A O 1
ATOM 581 N N . PRO A 1 73 ? -10.819 -6.472 -4.371 1.00 92.44 73 PRO A N 1
ATOM 582 C CA . PRO A 1 73 ? -11.192 -5.132 -4.828 1.00 92.44 73 PRO A CA 1
ATOM 583 C C . PRO A 1 73 ? -10.338 -4.598 -5.985 1.00 92.44 73 PRO A C 1
ATOM 585 O O . PRO A 1 73 ? -10.879 -4.031 -6.930 1.00 92.44 73 PRO A O 1
ATOM 588 N N . LEU A 1 74 ? -9.016 -4.802 -5.944 1.00 91.94 74 LEU A N 1
ATOM 589 C CA . LEU A 1 74 ? -8.111 -4.401 -7.025 1.00 91.94 74 LEU A CA 1
ATOM 590 C C . LEU A 1 74 ? -8.392 -5.171 -8.312 1.00 91.94 74 LEU A C 1
ATOM 592 O O . LEU A 1 74 ? -8.485 -4.568 -9.374 1.00 91.94 74 LEU A O 1
ATOM 596 N N . THR A 1 75 ? -8.573 -6.488 -8.220 1.00 91.75 75 THR A N 1
ATOM 597 C CA . THR A 1 75 ? -8.896 -7.327 -9.382 1.00 91.75 75 THR A CA 1
ATOM 598 C C . THR A 1 75 ? -10.221 -6.908 -10.017 1.00 91.75 75 THR A C 1
ATOM 600 O O . THR A 1 75 ? -10.338 -6.888 -11.240 1.00 91.75 75 THR A O 1
ATOM 603 N N . ALA A 1 76 ? -11.215 -6.550 -9.199 1.00 91.50 76 ALA A N 1
ATOM 604 C CA . ALA A 1 76 ? -12.500 -6.050 -9.678 1.00 91.50 76 ALA A CA 1
ATOM 605 C C . ALA A 1 76 ? -12.380 -4.684 -10.373 1.00 91.50 76 ALA A C 1
ATOM 607 O O . ALA A 1 76 ? -13.084 -4.454 -11.345 1.00 91.50 76 ALA A O 1
ATOM 608 N N . ALA A 1 77 ? -11.478 -3.808 -9.919 1.00 87.25 77 ALA A N 1
ATOM 609 C CA . ALA A 1 77 ? -11.268 -2.479 -10.501 1.00 87.25 77 ALA A CA 1
ATOM 610 C C . ALA A 1 77 ? -10.496 -2.480 -11.837 1.00 87.25 77 ALA A C 1
ATOM 612 O O . ALA A 1 77 ? -10.455 -1.456 -12.515 1.00 87.25 77 ALA A O 1
ATOM 613 N N . ILE A 1 78 ? -9.848 -3.596 -12.192 1.00 86.62 78 ILE A N 1
ATOM 614 C CA . ILE A 1 78 ? -9.078 -3.760 -13.441 1.00 86.62 78 ILE A CA 1
ATOM 615 C C . ILE A 1 78 ? -9.955 -4.306 -14.586 1.00 86.62 78 ILE A C 1
ATOM 617 O O . ILE A 1 78 ? -9.548 -4.255 -15.747 1.00 86.62 78 ILE A O 1
ATOM 621 N N . ARG A 1 79 ? -11.135 -4.846 -14.267 1.00 71.25 79 ARG A N 1
ATOM 622 C CA . ARG A 1 79 ? -12.097 -5.388 -15.237 1.00 71.25 79 ARG A CA 1
ATOM 623 C C . ARG A 1 79 ? -13.091 -4.325 -15.677 1.00 71.25 79 ARG A C 1
ATOM 625 O O . ARG A 1 79 ? -13.463 -4.377 -16.867 1.00 71.25 79 ARG A O 1
#

Secondary structure (DSSP, 8-state):
----HHHHHHHHTT--HHHHHHHHHHHHH---HHHHHT--GGGEETTTTEEEEEEETTTEEEEEEPPHHHHHHHHHHT-

Sequence (79 aa):
MVLSRGEVARLLEQLDGMPHLMTALLYGTGMRLMECVRLRVQDVDFQYHQIVVRDGKGQKDRVVPLPKRLEQPLTAAIR